Protein AF-A0A4R0YML1-F1 (afdb_monomer)

Solvent-accessible surface area (backbon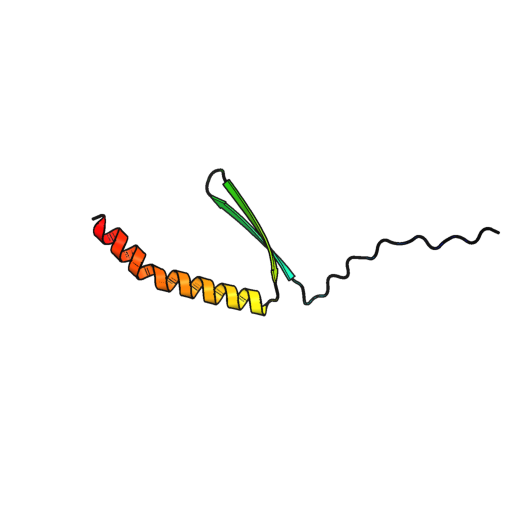e atoms only — not comparable to full-atom values): 4571 Å² total; per-residue (Å²): 138,81,83,78,74,78,78,81,69,75,78,74,80,80,73,55,89,72,64,42,80,47,73,49,75,49,74,60,87,96,46,72,50,77,49,74,48,81,44,42,75,69,55,52,54,51,51,51,53,51,52,52,53,53,54,60,67,42,46,65,58,55,54,50,56,61,58,73,78,106

Radius of gyration: 23.74 Å; Cα contacts (8 Å, |Δi|>4): 33; chains: 1; bounding box: 70×27×57 Å

pLDDT: mean 77.44, std 14.32, range [47.62, 97.0]

Structure (mmCIF, N/CA/C/O backbone):
data_AF-A0A4R0YML1-F1
#
_entry.id   AF-A0A4R0YML1-F1
#
loop_
_atom_site.group_PDB
_atom_site.id
_atom_site.type_symbol
_atom_site.label_atom_id
_atom_site.label_alt_id
_atom_site.label_comp_id
_atom_site.label_asym_id
_atom_site.label_entity_id
_atom_site.label_seq_id
_atom_site.pdbx_PDB_ins_code
_atom_site.Cartn_x
_atom_site.Cartn_y
_atom_site.Cartn_z
_atom_site.occupancy
_atom_site.B_iso_or_equiv
_atom_site.auth_seq_id
_atom_site.auth_comp_id
_atom_site.auth_asym_id
_atom_site.auth_atom_id
_atom_site.pdbx_PDB_model_num
ATOM 1 N N . MET A 1 1 ? 49.610 19.470 -34.129 1.00 47.62 1 MET A N 1
ATOM 2 C CA . MET A 1 1 ? 48.342 18.796 -34.469 1.00 47.62 1 MET A CA 1
ATOM 3 C C . MET A 1 1 ? 48.009 17.946 -33.260 1.00 47.62 1 MET A C 1
ATOM 5 O O . MET A 1 1 ? 48.443 16.806 -33.167 1.00 47.62 1 MET A O 1
ATOM 9 N N . ASP A 1 2 ? 47.405 18.582 -32.264 1.00 56.00 2 ASP A N 1
ATOM 10 C CA . ASP A 1 2 ? 47.026 17.945 -31.007 1.00 56.00 2 ASP A CA 1
ATOM 11 C C . ASP A 1 2 ? 45.786 17.078 -31.256 1.00 56.00 2 ASP A C 1
ATOM 13 O O . ASP A 1 2 ? 44.829 17.575 -31.857 1.00 56.00 2 ASP A O 1
ATOM 17 N N . PRO A 1 3 ? 45.780 15.788 -30.878 1.00 62.66 3 PRO A N 1
ATOM 18 C CA . PRO A 1 3 ? 44.577 14.984 -30.992 1.00 62.66 3 PRO A CA 1
ATOM 19 C C . PRO A 1 3 ? 43.574 15.467 -29.941 1.00 62.66 3 PRO A C 1
ATOM 21 O O . PRO A 1 3 ? 43.795 15.338 -28.738 1.00 62.66 3 PRO A O 1
ATOM 24 N N . GLU A 1 4 ? 42.480 16.053 -30.416 1.00 58.88 4 GLU A N 1
ATOM 25 C CA . GLU A 1 4 ? 41.309 16.412 -29.625 1.00 58.88 4 GLU A CA 1
ATOM 26 C C . GLU A 1 4 ? 40.808 15.153 -28.892 1.00 58.88 4 GLU A C 1
ATOM 28 O O . GLU A 1 4 ? 40.337 14.200 -29.516 1.00 58.88 4 GLU A O 1
ATOM 33 N N . LEU A 1 5 ? 40.984 15.100 -27.564 1.00 65.44 5 LEU A N 1
ATOM 34 C CA . LEU A 1 5 ? 40.378 14.055 -26.739 1.00 65.44 5 LEU A CA 1
ATOM 35 C C . LEU A 1 5 ? 38.856 14.137 -26.932 1.00 65.44 5 LEU A C 1
ATOM 37 O O . LEU A 1 5 ? 38.299 15.221 -26.741 1.00 65.44 5 LEU A O 1
ATOM 41 N N . PRO A 1 6 ? 38.160 13.032 -27.255 1.00 59.81 6 PRO A N 1
ATOM 42 C CA . PRO A 1 6 ? 36.712 13.064 -27.343 1.00 59.81 6 PRO A CA 1
ATOM 43 C C . PRO A 1 6 ? 36.152 13.460 -25.977 1.00 59.81 6 PRO A C 1
ATOM 45 O O . PRO A 1 6 ? 36.421 12.806 -24.967 1.00 59.81 6 PRO A O 1
ATOM 48 N N . ALA A 1 7 ? 35.395 14.556 -25.951 1.00 62.50 7 ALA A N 1
ATOM 49 C CA . ALA A 1 7 ? 34.686 15.018 -24.773 1.00 62.50 7 ALA A CA 1
ATOM 50 C C . ALA A 1 7 ? 33.844 13.866 -24.209 1.00 62.50 7 ALA A C 1
ATOM 52 O O . ALA A 1 7 ? 32.917 13.378 -24.862 1.00 62.50 7 ALA A O 1
ATOM 53 N N . THR A 1 8 ? 34.181 13.422 -22.997 1.00 58.00 8 THR A N 1
ATOM 54 C CA . THR A 1 8 ? 33.407 12.448 -22.230 1.00 58.00 8 THR A CA 1
ATOM 55 C C . THR A 1 8 ? 32.035 13.052 -21.955 1.00 58.00 8 THR A C 1
ATOM 57 O O . THR A 1 8 ? 31.831 13.759 -20.970 1.00 58.00 8 THR A O 1
ATOM 60 N N . THR A 1 9 ? 31.090 12.821 -22.862 1.00 63.09 9 THR A N 1
ATOM 61 C CA . THR A 1 9 ? 29.682 13.123 -22.622 1.00 63.09 9 THR A CA 1
ATOM 62 C C . THR A 1 9 ? 29.273 12.263 -21.424 1.00 63.09 9 THR A C 1
ATOM 64 O O . THR A 1 9 ? 29.492 11.048 -21.479 1.00 63.09 9 THR A O 1
ATOM 67 N N . PRO A 1 10 ? 28.762 12.837 -20.316 1.00 63.91 10 PRO A N 1
ATOM 68 C CA . PRO A 1 10 ? 28.307 12.026 -19.196 1.00 63.91 10 PRO A CA 1
ATOM 69 C C . PRO A 1 10 ? 27.261 11.041 -19.732 1.00 63.91 10 PRO A C 1
ATOM 71 O O . PRO A 1 10 ? 26.425 11.449 -20.544 1.00 63.91 10 PRO A O 1
ATOM 74 N N . PRO A 1 11 ? 27.327 9.749 -19.362 1.00 61.66 11 PRO A N 1
ATOM 75 C CA . PRO A 1 11 ? 26.413 8.758 -19.903 1.00 61.66 11 PRO A CA 1
ATOM 76 C C . PRO A 1 11 ? 24.992 9.224 -19.600 1.00 61.66 11 PRO A C 1
ATOM 78 O O . PRO A 1 11 ? 24.634 9.422 -18.439 1.00 61.66 11 PRO A O 1
ATOM 81 N N . ALA A 1 12 ? 24.204 9.452 -20.653 1.00 61.50 12 ALA A N 1
ATOM 82 C CA . ALA A 1 12 ? 22.774 9.660 -20.511 1.00 61.50 12 ALA A CA 1
ATOM 83 C C . ALA A 1 12 ? 22.239 8.490 -19.677 1.00 61.50 12 ALA A C 1
ATOM 85 O O . ALA A 1 12 ? 22.505 7.338 -20.013 1.00 61.50 12 ALA A O 1
ATOM 86 N N . GLU A 1 13 ? 21.575 8.780 -18.556 1.00 60.94 13 GLU A N 1
ATOM 87 C CA . GLU A 1 13 ? 20.972 7.772 -17.682 1.00 60.94 13 GLU A CA 1
ATOM 88 C C . GLU A 1 13 ? 19.963 6.988 -18.536 1.00 60.94 13 GLU A C 1
ATOM 90 O O . GLU A 1 13 ? 18.854 7.458 -18.793 1.00 60.94 13 GLU A O 1
ATOM 95 N N . ILE A 1 14 ? 20.381 5.830 -19.062 1.00 56.34 14 ILE A N 1
ATOM 96 C CA . ILE A 1 14 ? 19.537 4.935 -19.854 1.00 56.34 14 ILE A CA 1
ATOM 97 C C . ILE A 1 14 ? 18.484 4.399 -18.884 1.00 56.34 14 ILE A C 1
ATOM 99 O O . ILE A 1 14 ? 18.692 3.409 -18.189 1.00 56.34 14 ILE A O 1
ATOM 103 N N . THR A 1 15 ? 17.366 5.114 -18.761 1.00 57.44 15 THR A N 1
ATOM 104 C CA . THR A 1 15 ? 16.199 4.640 -18.021 1.00 57.44 15 THR A CA 1
ATOM 105 C C . THR A 1 1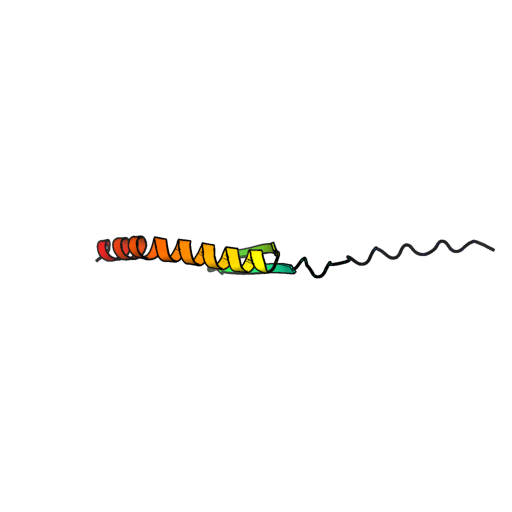5 ? 15.557 3.579 -18.893 1.00 57.44 15 THR A C 1
ATOM 107 O O . THR A 1 15 ? 14.901 3.897 -19.885 1.00 57.44 15 THR A O 1
ATOM 110 N N . HIS A 1 16 ? 15.816 2.315 -18.574 1.00 53.38 16 HIS A N 1
ATOM 111 C CA . HIS A 1 16 ? 15.180 1.220 -19.278 1.00 53.38 16 HIS A CA 1
ATOM 112 C C . HIS A 1 16 ? 13.654 1.288 -19.052 1.00 53.38 16 HIS A C 1
ATOM 114 O O . HIS A 1 16 ? 13.219 1.515 -17.919 1.00 53.38 16 HIS A O 1
ATOM 120 N N . PRO A 1 17 ? 12.827 1.165 -20.107 1.00 60.28 17 PRO A N 1
ATOM 121 C CA . PRO A 1 17 ? 11.381 1.398 -20.041 1.00 60.28 17 PRO A CA 1
ATOM 122 C C . PRO A 1 17 ? 10.626 0.456 -19.086 1.00 60.28 17 PRO A C 1
ATOM 124 O O . PRO A 1 17 ? 9.488 0.746 -18.719 1.00 60.28 17 PRO A O 1
ATOM 127 N N . GLU A 1 18 ? 11.240 -0.645 -18.649 1.00 59.50 18 GLU A N 1
ATOM 128 C CA . GLU A 1 18 ? 10.724 -1.533 -17.606 1.00 59.50 18 GLU A CA 1
ATOM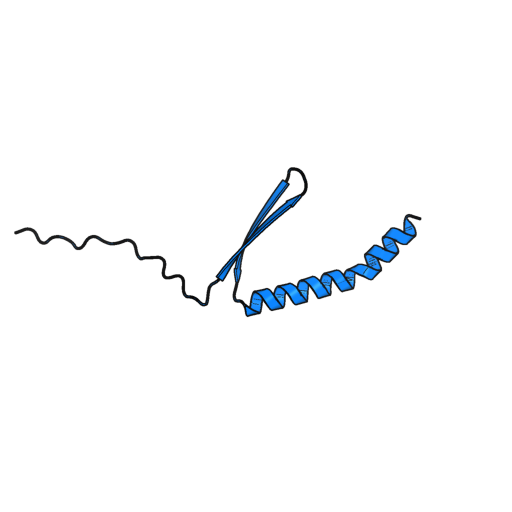 129 C C . GLU A 1 18 ? 10.839 -0.975 -16.171 1.00 59.50 18 GLU A C 1
ATOM 131 O O . GLU A 1 18 ? 10.134 -1.456 -15.278 1.00 59.50 18 GLU A O 1
ATOM 136 N N . GLU A 1 19 ? 11.672 0.046 -15.924 1.00 59.00 19 GLU A N 1
ATOM 137 C CA . GLU A 1 19 ? 11.829 0.686 -14.611 1.00 59.00 19 GLU A CA 1
ATOM 138 C C . GLU A 1 19 ? 10.986 1.971 -14.497 1.00 59.00 19 GLU A C 1
ATOM 140 O O . GLU A 1 19 ? 11.421 3.065 -14.857 1.00 59.00 19 GLU A O 1
ATOM 145 N N . MET A 1 20 ? 9.779 1.878 -13.921 1.00 63.69 20 MET A N 1
ATOM 146 C CA . MET A 1 20 ? 8.994 3.065 -13.551 1.00 63.69 20 MET A CA 1
ATOM 147 C C . MET A 1 20 ? 9.388 3.560 -12.149 1.00 63.69 20 MET A C 1
ATOM 149 O O . MET A 1 20 ? 9.284 2.838 -11.152 1.00 63.69 20 MET A O 1
ATOM 153 N N . LYS A 1 21 ? 9.820 4.824 -12.054 1.00 70.00 21 LYS A N 1
ATOM 154 C CA . LYS A 1 21 ? 9.994 5.541 -10.779 1.00 70.00 21 LYS A CA 1
ATOM 155 C C . LYS A 1 21 ? 8.615 6.036 -10.318 1.00 70.00 21 LYS A C 1
ATOM 157 O O . LYS A 1 21 ? 8.030 6.905 -10.957 1.00 70.00 21 LYS A O 1
ATOM 162 N N . ALA A 1 22 ? 8.100 5.488 -9.222 1.00 72.44 22 ALA A N 1
ATOM 163 C CA . ALA A 1 22 ? 6.872 5.942 -8.580 1.00 72.44 22 ALA A CA 1
ATOM 164 C C . ALA A 1 22 ? 7.218 6.772 -7.339 1.00 72.44 22 ALA A C 1
ATOM 166 O O . ALA A 1 22 ? 8.002 6.345 -6.490 1.00 72.44 22 ALA A O 1
ATOM 167 N N . SER A 1 23 ? 6.627 7.956 -7.213 1.00 79.94 23 SER A N 1
ATOM 168 C CA . SER A 1 23 ? 6.739 8.791 -6.019 1.00 79.94 23 SER A CA 1
ATOM 169 C C . SER A 1 23 ? 5.35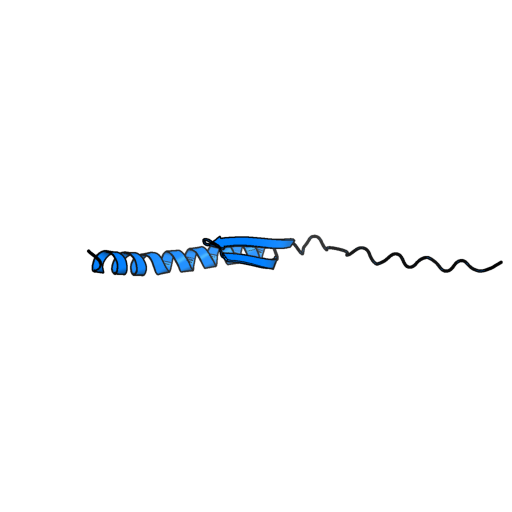5 9.154 -5.493 1.00 79.94 23 SER A C 1
ATOM 171 O O . SER A 1 23 ? 4.443 9.477 -6.250 1.00 79.94 23 SER A O 1
ATOM 173 N N . VAL A 1 24 ? 5.191 9.071 -4.175 1.00 81.00 24 VAL A N 1
ATOM 174 C CA . VAL A 1 24 ? 3.964 9.423 -3.461 1.00 81.00 24 VAL A CA 1
ATOM 175 C C . VAL A 1 24 ? 4.330 10.362 -2.325 1.00 81.00 24 VAL A C 1
ATOM 177 O O . VAL A 1 24 ? 5.114 10.013 -1.444 1.00 81.00 24 VAL A O 1
ATOM 180 N N . THR A 1 25 ? 3.727 11.546 -2.324 1.00 84.50 25 THR A N 1
ATOM 181 C CA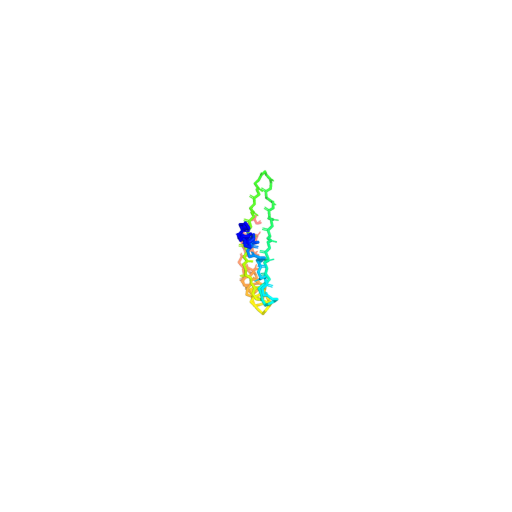 . THR A 1 25 ? 3.816 12.486 -1.207 1.00 84.50 25 THR A CA 1
ATOM 182 C C . THR A 1 25 ? 2.477 12.535 -0.488 1.00 84.50 25 THR A C 1
ATOM 184 O O . THR A 1 25 ? 1.463 12.936 -1.053 1.00 84.50 25 THR A O 1
ATOM 187 N N . LEU A 1 26 ? 2.482 12.138 0.779 1.00 85.62 26 LEU A N 1
ATOM 188 C CA . LEU A 1 26 ? 1.345 12.201 1.687 1.00 85.62 26 LEU A CA 1
ATOM 189 C C . LEU A 1 26 ? 1.545 13.382 2.637 1.00 85.62 26 LEU A C 1
ATOM 191 O O . LEU A 1 26 ? 2.594 13.509 3.267 1.00 85.62 26 LEU A O 1
ATOM 195 N N . ARG A 1 27 ? 0.541 14.253 2.762 1.00 86.19 27 ARG A N 1
ATOM 196 C CA . ARG A 1 27 ? 0.525 15.329 3.766 1.00 86.19 27 ARG A CA 1
ATOM 197 C C . ARG A 1 27 ? -0.486 14.993 4.851 1.00 86.19 27 ARG A C 1
ATOM 199 O O . ARG A 1 27 ? -1.643 14.722 4.545 1.00 86.19 27 ARG A O 1
ATOM 206 N N . LEU A 1 28 ? -0.050 15.046 6.105 1.00 84.38 28 LEU A N 1
ATOM 207 C CA . LEU A 1 28 ? -0.884 14.829 7.280 1.00 84.38 28 LEU A CA 1
ATOM 208 C C . LEU A 1 28 ? -0.695 16.010 8.243 1.00 84.38 28 LEU A C 1
ATOM 210 O O . LEU A 1 28 ? 0.270 16.072 9.003 1.00 84.38 28 LEU A O 1
ATOM 214 N N . GLY A 1 29 ? -1.595 16.994 8.162 1.00 87.12 29 GLY A N 1
ATOM 215 C CA . GLY A 1 29 ? -1.467 18.252 8.905 1.00 87.12 29 GLY A CA 1
ATOM 216 C C . GLY A 1 29 ? -0.182 19.015 8.525 1.00 87.12 29 GLY A C 1
ATOM 217 O O . GLY A 1 29 ? 0.037 19.251 7.333 1.00 87.12 29 GLY A O 1
ATOM 218 N N . PRO A 1 30 ? 0.674 19.411 9.491 1.00 88.94 30 PRO A N 1
ATOM 219 C CA . PRO A 1 30 ? 1.943 20.085 9.201 1.00 88.94 30 PRO A CA 1
ATOM 220 C C . PRO A 1 30 ? 3.042 19.136 8.691 1.00 88.94 30 PRO A C 1
ATOM 222 O O . PRO A 1 30 ? 4.067 19.610 8.207 1.00 88.94 30 PRO A O 1
ATOM 225 N N . ALA A 1 31 ? 2.855 17.815 8.787 1.00 81.00 31 ALA A N 1
ATOM 226 C CA . ALA A 1 31 ? 3.850 16.830 8.377 1.00 81.00 31 ALA A CA 1
ATOM 227 C C . ALA A 1 31 ? 3.663 16.405 6.910 1.00 81.00 31 ALA A C 1
ATOM 229 O O . ALA A 1 31 ? 2.539 16.213 6.437 1.00 81.00 31 ALA A O 1
ATOM 230 N N . SER A 1 32 ? 4.771 16.211 6.192 1.00 86.50 32 SER A N 1
ATOM 231 C CA . SER A 1 32 ? 4.7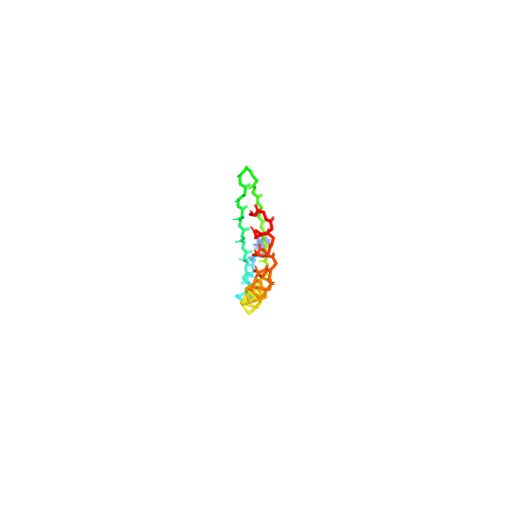93 15.647 4.838 1.00 86.50 32 SER A CA 1
ATOM 232 C C . SER A 1 32 ? 5.717 14.437 4.778 1.00 86.50 32 SER A C 1
ATOM 234 O O . SER A 1 32 ? 6.876 14.529 5.178 1.00 86.50 32 SER A O 1
ATOM 236 N N . VAL A 1 33 ? 5.220 13.328 4.239 1.00 86.31 33 VAL A N 1
ATOM 237 C CA . VAL A 1 33 ? 5.978 12.098 4.007 1.00 86.31 33 VAL A CA 1
ATOM 238 C C . VAL A 1 33 ? 6.060 11.872 2.506 1.00 86.31 33 VAL A C 1
ATOM 240 O O . VAL A 1 33 ? 5.037 11.695 1.849 1.00 86.31 33 VAL A O 1
ATOM 243 N N . THR A 1 34 ? 7.274 11.872 1.966 1.00 85.69 34 THR A N 1
ATOM 244 C CA . THR A 1 34 ? 7.530 11.524 0.566 1.00 85.69 34 THR A CA 1
ATOM 245 C C . THR A 1 34 ? 8.160 10.142 0.516 1.00 85.69 34 THR A C 1
ATOM 247 O O . THR A 1 34 ? 9.220 9.920 1.095 1.00 85.69 34 THR A O 1
ATOM 250 N N . ALA A 1 35 ? 7.512 9.224 -0.189 1.00 80.75 35 ALA A N 1
ATOM 251 C CA . ALA A 1 35 ? 8.032 7.908 -0.511 1.00 80.75 35 ALA A CA 1
ATOM 252 C C . ALA A 1 35 ? 8.344 7.858 -2.009 1.00 80.75 35 ALA A C 1
ATOM 254 O O . ALA A 1 35 ? 7.521 8.257 -2.830 1.00 80.75 35 ALA A O 1
ATOM 255 N N . ALA A 1 36 ? 9.527 7.368 -2.369 1.00 78.06 36 ALA A N 1
ATOM 256 C CA . ALA A 1 36 ? 9.903 7.107 -3.751 1.00 78.06 36 ALA A CA 1
ATOM 257 C C . ALA A 1 36 ? 10.370 5.657 -3.863 1.00 78.06 36 ALA A C 1
ATOM 259 O O . ALA A 1 36 ? 11.210 5.211 -3.084 1.00 78.06 36 ALA A O 1
ATOM 260 N N . ALA A 1 37 ? 9.817 4.925 -4.823 1.00 74.56 37 ALA A N 1
ATOM 261 C CA . ALA A 1 37 ? 10.164 3.542 -5.088 1.00 74.56 37 ALA A CA 1
ATOM 262 C C . ALA A 1 37 ? 10.323 3.333 -6.593 1.00 74.56 37 ALA A C 1
ATOM 264 O O . ALA A 1 37 ? 9.586 3.892 -7.405 1.00 74.56 37 ALA A O 1
ATOM 265 N N . ARG A 1 38 ? 11.291 2.502 -6.974 1.00 75.19 38 ARG A N 1
ATOM 266 C CA . ARG A 1 38 ? 11.331 1.930 -8.320 1.00 75.19 38 ARG A CA 1
ATOM 267 C C . ARG A 1 38 ? 10.434 0.702 -8.304 1.00 75.19 38 ARG A C 1
ATOM 269 O O . ARG A 1 38 ? 10.634 -0.179 -7.472 1.00 75.19 38 ARG A O 1
ATOM 276 N N . THR A 1 39 ? 9.424 0.664 -9.164 1.00 71.44 39 THR A N 1
ATOM 277 C CA . THR A 1 39 ? 8.440 -0.424 -9.175 1.00 71.44 39 THR A CA 1
ATOM 278 C C . THR A 1 39 ? 8.163 -0.889 -10.591 1.00 71.44 39 THR A C 1
ATOM 280 O O . THR A 1 39 ? 8.049 -0.075 -11.503 1.00 71.44 39 THR A O 1
ATOM 283 N N . MET A 1 40 ? 7.972 -2.195 -10.758 1.00 77.88 40 MET A N 1
ATOM 284 C CA . MET A 1 40 ? 7.412 -2.756 -11.986 1.00 77.88 40 MET A CA 1
ATOM 285 C C . MET A 1 40 ? 5.880 -2.588 -11.993 1.00 77.88 40 MET A C 1
ATOM 287 O O . MET A 1 40 ? 5.270 -2.686 -10.921 1.00 77.88 40 MET A O 1
ATOM 291 N N . PRO A 1 41 ? 5.223 -2.410 -13.159 1.00 76.12 41 PRO A N 1
ATOM 292 C CA . PRO A 1 41 ? 3.769 -2.218 -13.243 1.00 76.12 41 PRO A CA 1
ATOM 293 C C . PRO A 1 41 ? 2.961 -3.323 -12.542 1.00 76.12 41 PRO A C 1
ATOM 295 O O . PRO A 1 41 ? 2.013 -3.039 -11.812 1.00 76.12 41 PRO A O 1
ATOM 298 N N . ALA A 1 42 ? 3.385 -4.584 -12.680 1.00 84.06 42 ALA A N 1
ATOM 299 C CA . ALA A 1 42 ? 2.760 -5.719 -11.996 1.00 84.06 42 ALA A CA 1
ATOM 300 C C . ALA A 1 42 ? 2.932 -5.661 -10.465 1.00 84.06 42 ALA A C 1
ATOM 302 O O . ALA A 1 42 ? 2.016 -6.013 -9.716 1.00 84.06 42 ALA A O 1
ATOM 303 N N . GLY A 1 43 ? 4.083 -5.173 -9.991 1.00 81.12 43 GLY A N 1
ATOM 304 C CA . GLY A 1 43 ? 4.349 -4.969 -8.568 1.00 81.12 43 GLY A CA 1
ATOM 305 C C . GLY A 1 43 ? 3.441 -3.901 -7.962 1.00 81.12 43 GLY A C 1
ATOM 306 O O . GLY A 1 43 ? 2.931 -4.092 -6.861 1.00 81.12 43 GLY A O 1
ATOM 307 N N . LEU A 1 44 ? 3.161 -2.824 -8.705 1.00 83.12 44 LEU A N 1
ATOM 308 C CA . LEU A 1 44 ? 2.250 -1.768 -8.261 1.00 83.12 44 LEU A CA 1
ATOM 309 C C . LEU A 1 44 ? 0.812 -2.282 -8.103 1.00 83.12 44 LEU A C 1
ATOM 311 O O . LEU A 1 44 ? 0.180 -2.034 -7.077 1.00 83.12 44 LEU A O 1
ATOM 315 N N . VAL A 1 45 ? 0.311 -3.044 -9.081 1.00 88.56 45 VAL A N 1
ATOM 316 C CA . VAL A 1 45 ? -1.030 -3.654 -9.006 1.00 88.56 45 VAL A CA 1
ATOM 317 C C . VAL A 1 45 ? -1.121 -4.623 -7.826 1.00 88.56 45 VAL A C 1
ATOM 319 O O . VAL A 1 45 ? -2.073 -4.565 -7.048 1.00 88.56 45 VAL A O 1
ATOM 322 N N . THR A 1 46 ? -0.104 -5.469 -7.645 1.00 89.81 46 THR A N 1
ATOM 323 C CA . THR A 1 46 ? -0.045 -6.433 -6.535 1.00 89.81 46 THR A CA 1
ATOM 324 C C . THR A 1 46 ? -0.036 -5.729 -5.179 1.00 89.81 46 THR A C 1
ATOM 326 O O . THR A 1 46 ? -0.784 -6.114 -4.281 1.00 89.81 46 THR A O 1
ATOM 329 N N . ALA A 1 47 ? 0.753 -4.659 -5.036 1.00 87.62 47 ALA A N 1
ATOM 330 C CA . ALA A 1 47 ? 0.772 -3.844 -3.828 1.00 87.62 47 ALA A CA 1
ATOM 331 C C . ALA A 1 47 ? -0.603 -3.217 -3.550 1.00 87.62 47 ALA A C 1
ATOM 333 O O . ALA A 1 47 ? -1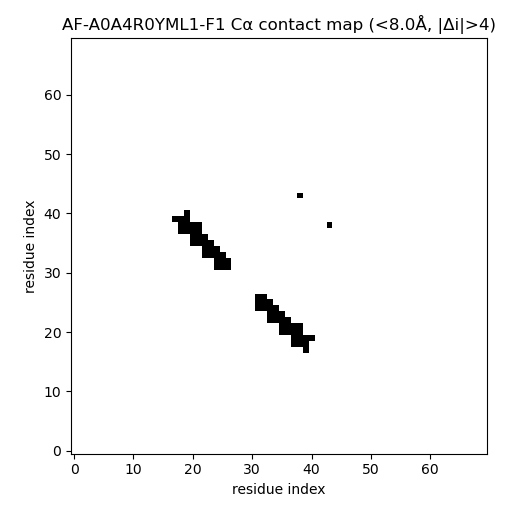.068 -3.254 -2.413 1.00 87.62 47 ALA A O 1
ATOM 334 N N . GLY A 1 48 ? -1.285 -2.708 -4.581 1.00 89.81 48 GLY A N 1
ATOM 335 C CA . GLY A 1 48 ? -2.641 -2.170 -4.458 1.00 89.81 48 GLY A CA 1
ATOM 336 C C . GLY A 1 48 ? -3.635 -3.200 -3.917 1.00 89.81 48 GLY A C 1
ATOM 337 O O . GLY A 1 48 ? -4.322 -2.934 -2.932 1.00 89.81 48 GLY A O 1
ATOM 338 N N . ILE A 1 49 ? -3.655 -4.401 -4.501 1.00 95.81 49 ILE A N 1
ATOM 339 C CA . ILE A 1 49 ? -4.529 -5.500 -4.060 1.00 95.81 49 ILE A CA 1
ATOM 340 C C . ILE A 1 49 ? -4.225 -5.890 -2.609 1.00 95.81 49 ILE A C 1
ATOM 342 O O . ILE A 1 49 ? -5.146 -6.029 -1.802 1.00 95.81 49 ILE A O 1
ATOM 346 N N . LEU A 1 50 ? -2.943 -6.029 -2.260 1.00 95.44 50 LEU A N 1
ATOM 347 C CA . LEU A 1 50 ? -2.518 -6.385 -0.908 1.00 95.44 50 LEU A CA 1
ATOM 348 C C . LEU A 1 50 ? -2.968 -5.338 0.119 1.00 95.44 50 LEU A C 1
ATOM 350 O O . LEU A 1 50 ? -3.536 -5.692 1.151 1.00 95.44 50 LEU A O 1
ATOM 354 N N . VAL A 1 51 ? -2.770 -4.050 -0.176 1.00 94.62 51 VAL A N 1
ATOM 355 C CA . VAL A 1 51 ? -3.209 -2.952 0.697 1.00 94.62 51 VAL A CA 1
ATOM 356 C C . VAL A 1 51 ? -4.729 -2.970 0.866 1.00 94.62 51 VAL A C 1
ATOM 358 O O . VAL A 1 51 ? -5.214 -2.868 1.992 1.00 94.62 51 VAL 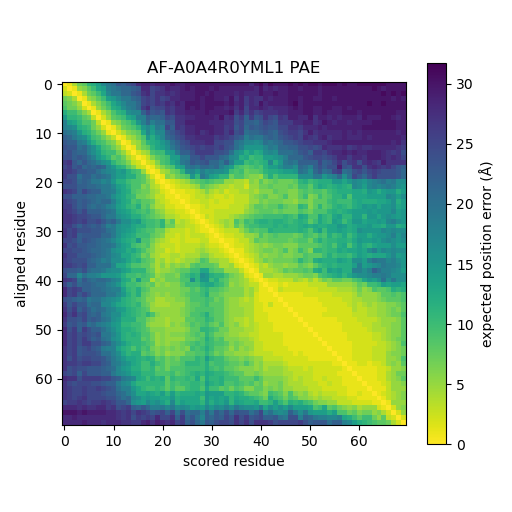A O 1
ATOM 361 N N . SER A 1 52 ? -5.495 -3.157 -0.213 1.00 95.56 52 SER A N 1
ATOM 362 C 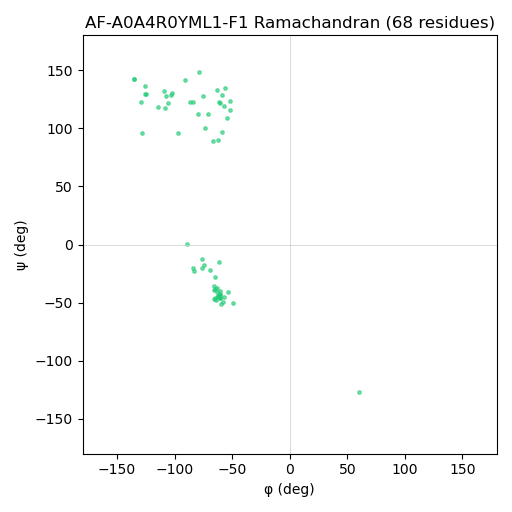CA . SER A 1 52 ? -6.956 -3.268 -0.128 1.00 95.56 52 SER A CA 1
ATOM 363 C C . SER A 1 52 ? -7.402 -4.447 0.737 1.00 95.56 52 SER A C 1
ATOM 365 O O . SER A 1 52 ? -8.296 -4.281 1.566 1.00 95.56 52 SER A O 1
ATOM 367 N N . ALA A 1 53 ? -6.769 -5.613 0.596 1.00 97.00 53 ALA A N 1
ATOM 368 C CA . ALA A 1 53 ? -7.076 -6.789 1.405 1.00 97.00 53 ALA A CA 1
ATOM 369 C C . ALA A 1 53 ? -6.802 -6.545 2.899 1.00 97.00 53 ALA A C 1
ATOM 371 O O . ALA A 1 53 ? -7.648 -6.861 3.738 1.00 97.00 53 ALA A O 1
ATOM 372 N N . ILE A 1 54 ? -5.665 -5.919 3.230 1.00 96.06 54 ILE A N 1
ATOM 373 C CA . ILE A 1 54 ? -5.320 -5.538 4.607 1.00 96.06 54 ILE A CA 1
ATOM 374 C C . ILE A 1 54 ? -6.381 -4.592 5.176 1.00 96.06 54 ILE A C 1
ATOM 376 O O . ILE A 1 54 ? -6.922 -4.847 6.251 1.00 96.06 54 ILE A O 1
ATOM 380 N N . LEU A 1 55 ? -6.722 -3.522 4.453 1.00 95.06 55 LEU A N 1
ATOM 381 C CA . LEU A 1 55 ? -7.702 -2.542 4.921 1.00 95.06 55 LEU A CA 1
ATOM 382 C C . LEU A 1 55 ? -9.086 -3.166 5.118 1.00 95.06 55 LEU A C 1
ATOM 384 O O . LEU A 1 55 ? -9.704 -2.932 6.155 1.00 95.06 55 LEU A O 1
ATOM 388 N N . LEU A 1 56 ? -9.550 -3.997 4.179 1.00 95.44 56 LEU A N 1
ATOM 389 C CA . LEU A 1 56 ? -10.823 -4.718 4.293 1.00 95.44 56 LEU A CA 1
ATOM 390 C C . LEU A 1 56 ? -10.845 -5.654 5.505 1.00 95.44 56 LEU A C 1
ATOM 392 O O . LEU A 1 56 ? -11.846 -5.703 6.218 1.00 95.44 56 LEU A O 1
ATOM 396 N N . SER A 1 57 ? -9.734 -6.335 5.787 1.00 94.50 57 SER A N 1
ATOM 397 C CA . SER A 1 57 ? -9.605 -7.181 6.976 1.00 94.50 57 SER A CA 1
ATOM 398 C C . SER A 1 57 ? -9.671 -6.385 8.285 1.00 94.50 57 SER A C 1
ATOM 400 O O . SER A 1 57 ? -10.090 -6.929 9.306 1.00 94.50 57 SER A O 1
ATOM 402 N N . LEU A 1 58 ? -9.277 -5.107 8.280 1.00 95.31 58 LEU A N 1
ATOM 403 C CA . LEU A 1 58 ? -9.316 -4.230 9.456 1.00 95.31 58 LEU A CA 1
ATOM 404 C C . LEU A 1 58 ? -10.687 -3.572 9.684 1.00 95.31 58 LEU A C 1
ATOM 406 O O . LEU A 1 58 ? -10.985 -3.165 10.807 1.00 95.31 58 LEU A O 1
ATOM 410 N N . VAL A 1 59 ? -11.547 -3.489 8.662 1.00 95.38 59 VAL A N 1
ATOM 411 C CA . VAL A 1 59 ? -12.897 -2.899 8.764 1.00 95.38 59 VAL A CA 1
ATOM 412 C C . VAL A 1 59 ? -13.714 -3.430 9.953 1.00 95.38 59 VAL A C 1
ATOM 414 O O . VAL A 1 59 ? -14.239 -2.598 10.702 1.00 95.38 59 VAL A O 1
ATOM 417 N N . PRO A 1 60 ? -13.856 -4.754 10.181 1.00 93.25 60 PRO A N 1
ATOM 418 C CA . PRO A 1 60 ? -14.650 -5.250 11.304 1.00 93.25 60 PRO A CA 1
ATOM 419 C C . PRO A 1 60 ? -14.075 -4.829 12.661 1.00 93.25 60 PRO A C 1
ATOM 421 O O . PRO A 1 60 ? -14.841 -4.466 13.551 1.00 93.25 60 PRO A O 1
ATOM 424 N N . LEU A 1 61 ? -12.745 -4.795 12.801 1.00 93.12 61 LEU A N 1
ATOM 425 C CA . LEU A 1 61 ? -12.075 -4.369 14.030 1.00 93.12 61 LEU A CA 1
ATOM 426 C C . LEU A 1 61 ? -12.360 -2.894 14.337 1.00 93.12 61 LEU A C 1
ATOM 428 O O . LEU A 1 61 ? -12.766 -2.553 15.446 1.00 93.12 61 LEU A O 1
ATOM 432 N N . VAL A 1 62 ? -12.222 -2.023 13.335 1.00 92.94 62 VAL A N 1
ATOM 433 C CA . VAL A 1 62 ? -12.518 -0.590 13.479 1.00 92.94 62 VAL A CA 1
ATOM 434 C C . VAL A 1 62 ? -13.999 -0.367 13.793 1.00 92.94 62 VAL A C 1
ATOM 436 O O . VAL A 1 62 ? -14.344 0.464 14.633 1.00 92.94 62 VAL A O 1
ATOM 439 N N . ARG A 1 63 ? -14.900 -1.117 13.148 1.00 90.00 63 ARG A N 1
ATOM 440 C CA . ARG A 1 63 ? -16.346 -1.006 13.387 1.00 90.00 63 ARG A CA 1
ATOM 441 C C . ARG A 1 63 ? -16.729 -1.445 14.802 1.00 90.00 63 ARG A C 1
ATOM 443 O O . ARG A 1 63 ? -17.578 -0.800 15.419 1.00 90.00 63 ARG A O 1
ATOM 450 N N . ALA A 1 64 ? -16.099 -2.497 15.319 1.00 91.44 64 ALA A N 1
ATOM 451 C CA . ALA A 1 64 ? -16.286 -2.945 16.694 1.00 91.44 64 ALA A CA 1
ATOM 452 C C . ALA A 1 64 ? -15.770 -1.903 17.699 1.00 91.44 64 ALA A C 1
ATOM 454 O O . ALA A 1 64 ? -16.510 -1.517 18.601 1.00 91.44 64 ALA A O 1
ATOM 455 N N . ALA A 1 65 ? -14.565 -1.365 17.486 1.00 90.12 65 ALA A N 1
ATOM 456 C CA . ALA A 1 65 ? -13.987 -0.328 18.342 1.00 90.12 65 ALA A CA 1
ATOM 457 C C . ALA A 1 65 ? -14.888 0.918 18.438 1.00 90.12 65 ALA A C 1
ATOM 459 O O . ALA A 1 65 ? -15.190 1.381 19.531 1.00 90.12 65 ALA A O 1
ATOM 460 N N . ARG A 1 66 ? -15.424 1.398 17.307 1.00 84.75 66 ARG A N 1
ATOM 461 C CA . ARG A 1 66 ? -16.340 2.557 17.286 1.00 84.75 66 ARG A CA 1
ATOM 462 C C . ARG A 1 66 ? -17.706 2.289 17.918 1.00 84.75 66 ARG A C 1
ATOM 464 O O . ARG A 1 66 ? -18.397 3.237 18.271 1.00 84.75 66 ARG A O 1
ATOM 471 N N . SER A 1 67 ? -18.113 1.024 18.010 1.00 71.12 67 SER A N 1
ATOM 472 C CA . SER A 1 67 ? -19.369 0.633 18.663 1.00 71.12 67 SER A CA 1
ATOM 473 C C . SER A 1 67 ? -19.210 0.504 20.179 1.00 71.12 67 SER A C 1
ATOM 475 O O . SER A 1 67 ? -20.199 0.622 20.881 1.00 71.12 67 SER A O 1
ATOM 477 N N . SER A 1 68 ? -17.983 0.293 20.671 1.00 66.12 68 SER A N 1
ATOM 478 C CA . SER A 1 68 ? -17.652 0.326 22.104 1.00 66.12 68 SER A CA 1
ATOM 479 C C . SER A 1 68 ? -17.562 1.748 22.667 1.00 66.12 68 SER A C 1
ATOM 481 O O . SER A 1 68 ? -17.600 1.921 23.880 1.00 66.12 68 SER A O 1
ATOM 483 N N . GLU A 1 69 ? -17.379 2.748 21.806 1.00 58.97 69 GLU A N 1
ATOM 484 C CA . GLU A 1 69 ? -17.302 4.169 22.174 1.00 58.97 69 GLU A CA 1
ATOM 485 C C . GLU A 1 69 ? -18.685 4.862 22.188 1.00 58.97 69 GLU A C 1
ATOM 487 O O . GLU A 1 69 ? -18.767 6.063 22.441 1.00 58.97 69 GLU A O 1
ATOM 492 N N . ARG A 1 70 ? -19.765 4.121 21.892 1.00 49.75 70 ARG A N 1
ATOM 493 C CA . ARG A 1 70 ? -21.170 4.543 22.026 1.00 49.75 70 ARG A CA 1
ATOM 494 C C . ARG A 1 70 ? -21.827 3.830 23.196 1.00 49.75 70 ARG A C 1
ATOM 496 O O . ARG A 1 70 ? -22.695 4.478 23.817 1.00 49.75 70 ARG A O 1
#

Foldseek 3Di:
DDPDDPPCDPPDPPPPPQWDWDWDWDDDPPDIDIDIDTDGPVRVVVVVVVVVVVVVVCVVVVVVVVVVVD

Sequence (70 aa):
MDPELPATTPPAEITHPEEMKASVTLRLGPASVTAAARTMPAGLVTAGILVSAILLSLVPLVRAARSSER

Mean predicted aligned error: 13.64 Å

Secondary structure (DSSP, 8-state):
--------PPPP----TT-EEEEEEEEETTEEEEEEEEE-HHHHHHHHHHHHHHHHHHHHHHHHHHHHT-